Protein AF-A0A0S1SUX8-F1 (afdb_monomer)

Radius of gyration: 12.32 Å; Cα contacts (8 Å, |Δi|>4): 57; chains: 1; bounding box: 18×28×47 Å

Mean predicted aligned error: 6.75 Å

Secondary structure (DSSP, 8-state):
--------GGGS-HHHHHHHHHHHH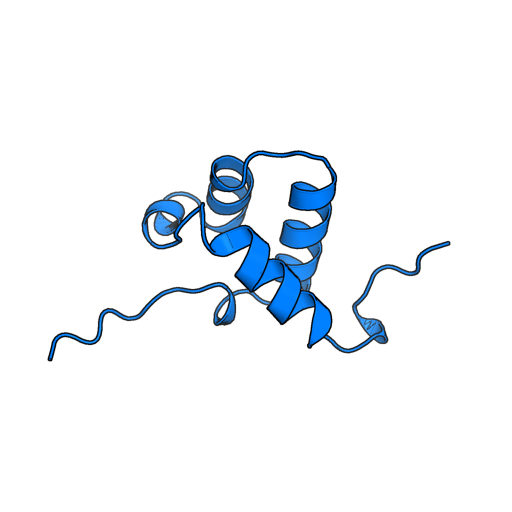TT--HHHHHHHHHGGGGGGS-TTTHHHHHHHHHHHS-GGGS----

pLDDT: mean 80.19, std 13.02, range [41.84, 91.06]

Sequence (70 aa):
MNTHPHLGVDELTAPEVVRAFVLLQQAKKPEEVIHDLRGEAAQLLDPETFPRDVQRRYQELPRTLKPKEN

Structure (mmCIF, N/CA/C/O backbone):
data_AF-A0A0S1SUX8-F1
#
_entry.id   AF-A0A0S1SUX8-F1
#
loop_
_atom_site.group_PDB
_atom_site.id
_atom_site.type_symbol
_atom_site.label_atom_id
_atom_site.label_alt_id
_atom_site.label_comp_id
_atom_site.label_asym_id
_atom_site.label_entity_id
_atom_site.label_seq_id
_atom_site.pdbx_PDB_ins_code
_atom_site.Cartn_x
_atom_site.Cartn_y
_atom_site.Cartn_z
_atom_site.occupancy
_atom_site.B_iso_or_equiv
_atom_site.auth_seq_id
_atom_site.auth_comp_id
_atom_site.auth_asym_id
_atom_site.auth_atom_id
_atom_site.pdbx_PDB_model_num
ATOM 1 N N . MET A 1 1 ? 2.328 -0.113 -30.970 1.00 42.81 1 MET A N 1
ATOM 2 C CA . MET A 1 1 ? 1.608 -0.383 -29.708 1.00 42.81 1 MET A CA 1
ATOM 3 C C . MET A 1 1 ? 2.488 0.165 -28.598 1.00 42.81 1 MET A C 1
ATOM 5 O O . MET A 1 1 ? 3.511 -0.440 -28.321 1.00 42.81 1 MET A O 1
ATOM 9 N N . ASN A 1 2 ? 2.196 1.365 -28.086 1.00 41.84 2 ASN A N 1
ATOM 10 C CA . ASN A 1 2 ? 2.977 1.957 -26.997 1.00 41.84 2 ASN A CA 1
ATOM 11 C C . ASN A 1 2 ? 2.617 1.215 -25.706 1.00 41.84 2 ASN A C 1
ATOM 13 O O . ASN A 1 2 ? 1.600 1.510 -25.086 1.00 41.84 2 ASN A O 1
ATOM 17 N N . THR A 1 3 ? 3.409 0.210 -25.341 1.00 47.78 3 THR A N 1
ATOM 18 C CA . THR A 1 3 ? 3.414 -0.375 -23.999 1.00 47.78 3 THR A CA 1
ATOM 19 C C . THR A 1 3 ? 3.954 0.688 -23.055 1.00 47.78 3 THR A C 1
ATOM 21 O O . THR A 1 3 ? 5.165 0.800 -22.874 1.00 47.78 3 THR A O 1
ATOM 24 N N . HIS A 1 4 ? 3.067 1.518 -22.504 1.00 51.38 4 HIS A N 1
ATOM 25 C CA . HIS A 1 4 ? 3.419 2.281 -21.315 1.00 51.38 4 HIS A CA 1
ATOM 26 C C . HIS A 1 4 ? 3.885 1.257 -20.271 1.00 51.38 4 HIS A C 1
ATOM 28 O O . HIS A 1 4 ? 3.162 0.282 -20.039 1.00 51.38 4 HIS A O 1
ATOM 34 N N . PRO A 1 5 ? 5.083 1.404 -19.681 1.00 53.16 5 PRO A N 1
ATOM 35 C CA . PRO A 1 5 ? 5.429 0.630 -18.506 1.00 53.16 5 PRO A CA 1
ATOM 36 C C . PRO A 1 5 ? 4.433 1.068 -17.436 1.00 53.16 5 PRO A C 1
ATOM 38 O O . PRO A 1 5 ? 4.548 2.154 -16.873 1.00 53.16 5 PRO A O 1
ATOM 41 N N . HIS A 1 6 ? 3.377 0.282 -17.248 1.00 55.72 6 HIS A N 1
ATOM 42 C CA . HIS A 1 6 ? 2.466 0.464 -16.136 1.00 55.72 6 HIS A CA 1
ATOM 43 C C . HIS A 1 6 ? 3.303 0.199 -14.885 1.00 55.72 6 HIS A C 1
ATOM 45 O O . HIS A 1 6 ? 3.502 -0.951 -14.502 1.00 55.72 6 HIS A O 1
ATOM 51 N N . LEU A 1 7 ? 3.862 1.263 -14.304 1.00 59.69 7 LEU A N 1
ATOM 52 C CA . LEU A 1 7 ? 4.431 1.259 -12.964 1.00 59.69 7 LEU A CA 1
ATOM 53 C C . LEU A 1 7 ? 3.262 0.993 -12.016 1.00 59.69 7 LEU A C 1
ATOM 55 O O . LEU A 1 7 ? 2.599 1.906 -11.543 1.00 59.69 7 LEU A O 1
ATOM 59 N N . GLY A 1 8 ? 2.937 -0.289 -11.868 1.00 71.19 8 GLY A N 1
ATOM 60 C CA . GLY A 1 8 ? 1.816 -0.794 -11.095 1.00 71.19 8 GLY A CA 1
ATOM 61 C C . GLY A 1 8 ? 2.236 -1.195 -9.687 1.00 71.19 8 GLY A C 1
ATOM 62 O O . GLY A 1 8 ? 3.406 -1.133 -9.306 1.00 71.19 8 GLY A O 1
ATOM 63 N N . VAL A 1 9 ? 1.267 -1.676 -8.912 1.00 78.81 9 VAL A N 1
ATOM 64 C CA . VAL A 1 9 ? 1.508 -2.280 -7.591 1.00 78.81 9 VAL A CA 1
ATOM 65 C C . VAL A 1 9 ? 2.498 -3.451 -7.670 1.00 78.81 9 VAL A C 1
ATOM 67 O O . VAL A 1 9 ? 3.175 -3.740 -6.691 1.00 78.81 9 VAL A O 1
ATOM 70 N N . ASP A 1 10 ? 2.641 -4.098 -8.828 1.00 80.12 10 ASP A N 1
ATOM 71 C CA . ASP A 1 10 ? 3.609 -5.176 -9.062 1.00 80.12 10 ASP A CA 1
ATOM 72 C C . ASP A 1 10 ? 5.079 -4.754 -8.869 1.00 80.12 10 ASP A C 1
ATOM 74 O O . ASP A 1 10 ? 5.914 -5.594 -8.539 1.00 80.12 10 ASP A O 1
ATOM 78 N N . GLU A 1 11 ? 5.385 -3.460 -9.000 1.00 82.31 11 GLU A N 1
ATOM 79 C CA . GLU A 1 11 ? 6.716 -2.887 -8.744 1.00 82.31 11 GLU A CA 1
ATOM 80 C C . GLU A 1 11 ? 6.922 -2.522 -7.262 1.00 82.31 11 GLU A C 1
ATOM 82 O O . GLU A 1 11 ? 8.003 -2.078 -6.866 1.00 82.31 11 GLU A O 1
ATOM 87 N N . LEU A 1 12 ? 5.883 -2.627 -6.424 1.00 82.44 12 LEU A N 1
ATOM 88 C CA . LEU A 1 12 ? 6.021 -2.426 -4.985 1.00 82.44 12 LEU A CA 1
ATOM 89 C C . LEU A 1 12 ? 6.679 -3.655 -4.369 1.00 82.44 12 LEU A C 1
ATOM 91 O O . LEU A 1 12 ? 6.277 -4.802 -4.582 1.00 82.44 12 LEU A O 1
ATOM 95 N N . THR A 1 13 ? 7.674 -3.408 -3.531 1.00 86.88 13 THR A N 1
ATOM 96 C CA . THR A 1 13 ? 8.263 -4.454 -2.705 1.00 86.88 13 THR A CA 1
ATOM 97 C C . THR A 1 13 ? 7.228 -4.988 -1.711 1.00 86.88 13 THR A C 1
ATOM 99 O O . THR A 1 13 ? 6.285 -4.299 -1.319 1.00 86.88 13 THR A O 1
ATOM 102 N N . ALA A 1 14 ? 7.409 -6.225 -1.244 1.00 85.94 14 ALA A N 1
ATOM 103 C CA . ALA A 1 14 ?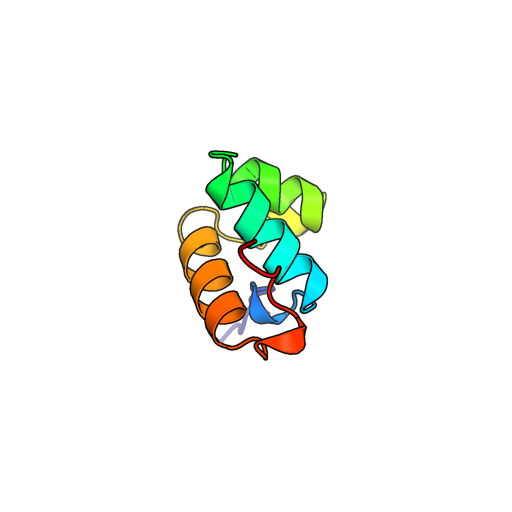 6.534 -6.813 -0.230 1.00 85.94 14 ALA A CA 1
ATOM 104 C C . ALA A 1 14 ? 6.256 -5.894 0.988 1.00 85.94 14 ALA A C 1
ATOM 106 O O . ALA A 1 14 ? 5.084 -5.755 1.344 1.00 85.94 14 ALA A O 1
ATOM 107 N N . PRO A 1 15 ? 7.251 -5.228 1.616 1.00 86.94 15 PRO A N 1
ATOM 108 C CA . PRO A 1 15 ? 6.974 -4.304 2.719 1.00 86.94 15 PRO A CA 1
ATOM 109 C C . PRO A 1 15 ? 6.164 -3.070 2.295 1.00 86.94 15 PRO A C 1
ATOM 111 O O . PRO A 1 15 ? 5.326 -2.611 3.070 1.00 86.94 15 PRO A O 1
ATOM 114 N N . GLU A 1 16 ? 6.353 -2.552 1.079 1.00 88.56 16 GLU A N 1
ATOM 115 C CA . GLU A 1 16 ? 5.547 -1.441 0.556 1.00 88.56 16 GLU A CA 1
ATOM 116 C C . GLU A 1 16 ? 4.090 -1.853 0.346 1.00 88.56 16 GLU A C 1
ATOM 118 O O . GLU A 1 16 ? 3.193 -1.114 0.735 1.00 88.56 16 GLU A O 1
ATOM 123 N N . VAL A 1 17 ? 3.842 -3.053 -0.187 1.00 90.12 17 VAL A N 1
ATOM 124 C CA . VAL A 1 17 ? 2.486 -3.599 -0.357 1.00 90.12 17 VAL A CA 1
ATOM 125 C C . VAL A 1 17 ? 1.790 -3.769 0.995 1.00 90.12 17 VAL A C 1
ATOM 127 O O . VAL A 1 17 ? 0.629 -3.391 1.144 1.00 90.12 17 VAL A O 1
ATOM 130 N N . VAL A 1 18 ? 2.493 -4.293 2.005 1.00 89.75 18 VAL A N 1
ATOM 131 C CA . VAL A 1 18 ? 1.956 -4.424 3.371 1.00 89.75 18 VAL A CA 1
ATOM 132 C C . VAL A 1 18 ? 1.636 -3.049 3.957 1.00 89.75 18 VAL A C 1
ATOM 134 O O . VAL A 1 18 ? 0.546 -2.847 4.490 1.00 89.75 18 VAL A O 1
ATOM 137 N N . ARG A 1 19 ? 2.554 -2.084 3.832 1.00 89.19 19 ARG A N 1
ATOM 138 C CA . ARG A 1 19 ? 2.358 -0.712 4.317 1.00 89.19 19 ARG A CA 1
ATOM 139 C C . ARG A 1 19 ? 1.176 -0.040 3.620 1.00 89.19 19 ARG A C 1
ATOM 141 O O . ARG A 1 19 ? 0.321 0.518 4.300 1.00 89.19 19 ARG A O 1
ATOM 148 N N . ALA A 1 20 ? 1.093 -0.146 2.296 1.00 89.75 20 ALA A N 1
ATOM 149 C CA . ALA A 1 20 ? -0.015 0.362 1.495 1.00 89.75 20 ALA A CA 1
ATOM 150 C C . ALA A 1 20 ? -1.348 -0.231 1.958 1.00 89.75 20 ALA A C 1
ATOM 152 O O . ALA A 1 20 ? -2.298 0.504 2.211 1.00 89.75 20 ALA A O 1
ATOM 153 N N . PHE A 1 21 ? -1.397 -1.554 2.139 1.00 91.06 21 PHE A N 1
ATOM 154 C CA . PHE A 1 21 ? -2.592 -2.255 2.593 1.00 91.06 21 PHE A CA 1
ATOM 155 C C . PHE A 1 21 ? -3.047 -1.760 3.969 1.00 91.06 21 PHE A C 1
ATOM 157 O O . PHE A 1 21 ? -4.215 -1.427 4.142 1.00 91.06 21 PHE A O 1
ATOM 164 N N . VAL A 1 22 ? -2.130 -1.638 4.933 1.00 90.06 22 VAL A N 1
ATOM 165 C CA . VAL A 1 22 ? -2.448 -1.127 6.277 1.00 90.06 22 VAL A CA 1
ATOM 166 C C . VAL A 1 22 ? -2.956 0.316 6.224 1.00 90.06 22 VAL A C 1
ATOM 168 O O . VAL A 1 22 ? -3.946 0.634 6.877 1.00 90.06 22 VAL A O 1
ATOM 171 N N . LEU A 1 23 ? -2.322 1.188 5.437 1.00 90.00 23 LEU A N 1
ATOM 172 C CA . LEU A 1 23 ? -2.746 2.584 5.307 1.00 90.00 23 LEU A CA 1
ATOM 173 C C . LEU A 1 23 ? -4.137 2.703 4.663 1.00 90.00 23 LEU A C 1
ATOM 175 O O . LEU A 1 23 ? -4.956 3.494 5.129 1.00 90.00 23 LEU A O 1
ATOM 179 N N . LEU A 1 24 ? -4.431 1.882 3.652 1.00 89.75 24 LEU A N 1
ATOM 180 C CA . LEU A 1 24 ? -5.759 1.801 3.039 1.00 89.75 24 LEU A CA 1
ATOM 181 C C . LEU A 1 24 ? -6.820 1.302 4.038 1.00 89.75 24 LEU A C 1
ATOM 183 O O . LEU A 1 24 ? -7.924 1.841 4.072 1.00 89.75 24 LEU A O 1
ATOM 187 N N . GLN A 1 25 ? -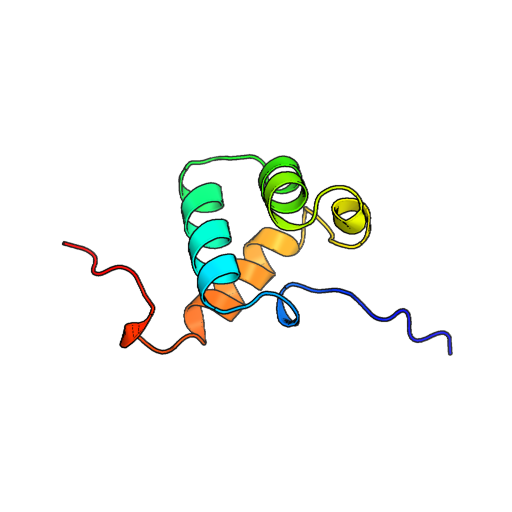6.486 0.328 4.895 1.00 86.94 25 GLN A N 1
ATOM 188 C CA . GLN A 1 25 ? -7.377 -0.150 5.968 1.00 86.94 25 GLN A CA 1
ATOM 189 C C . GLN A 1 25 ? -7.631 0.911 7.050 1.00 86.94 25 GLN A C 1
ATOM 191 O O . GLN A 1 25 ? -8.701 0.939 7.650 1.00 86.94 25 GLN A O 1
ATOM 196 N N . GLN A 1 26 ? -6.687 1.829 7.274 1.00 87.94 26 GLN A N 1
ATOM 197 C CA . GLN A 1 26 ? -6.854 2.982 8.171 1.00 87.94 26 GLN A CA 1
ATOM 198 C C . GLN A 1 26 ? -7.718 4.107 7.566 1.00 87.94 26 GLN A C 1
ATOM 200 O O . GLN A 1 26 ? -7.705 5.228 8.072 1.00 87.94 26 GLN A O 1
ATOM 205 N N . ALA A 1 27 ? -8.458 3.826 6.487 1.00 77.94 27 ALA A N 1
ATOM 206 C CA . ALA A 1 27 ? -9.288 4.779 5.754 1.00 77.94 27 ALA A CA 1
ATOM 207 C C . ALA A 1 27 ? -8.515 5.977 5.167 1.00 77.94 27 ALA A C 1
ATOM 209 O O . ALA A 1 27 ? -9.108 7.027 4.902 1.00 77.94 27 ALA A O 1
ATOM 210 N N . LYS A 1 28 ? -7.203 5.837 4.919 1.00 82.12 28 LYS A N 1
ATOM 211 C CA . LYS A 1 28 ? -6.471 6.840 4.136 1.00 82.12 28 LYS A CA 1
ATOM 212 C C . LYS A 1 28 ? -6.922 6.812 2.681 1.00 82.12 28 LYS A C 1
ATOM 214 O O . LYS A 1 28 ? -7.199 5.748 2.123 1.00 82.12 28 LYS A O 1
ATOM 219 N N . LYS A 1 29 ? -6.945 7.986 2.048 1.00 89.44 29 LYS A N 1
ATOM 220 C CA . LYS A 1 29 ? -7.243 8.092 0.619 1.00 89.44 29 LYS A CA 1
ATOM 221 C C . LYS A 1 29 ? -6.156 7.374 -0.189 1.00 89.44 29 LYS A C 1
ATOM 223 O O . LYS A 1 29 ? -4.977 7.592 0.098 1.00 89.44 29 LYS A O 1
ATOM 228 N N . PRO A 1 30 ? -6.513 6.578 -1.211 1.00 87.81 30 PRO A N 1
ATOM 229 C CA . PRO A 1 30 ? -5.536 5.896 -2.058 1.00 87.81 30 PRO A CA 1
ATOM 230 C C . PRO A 1 30 ? -4.499 6.857 -2.638 1.00 87.81 30 PRO A C 1
ATOM 232 O O . PRO A 1 30 ? -3.315 6.560 -2.594 1.00 87.81 30 PRO A O 1
ATOM 235 N N . GLU A 1 31 ? -4.930 8.043 -3.070 1.00 88.81 31 GLU A N 1
ATOM 236 C CA . GLU A 1 31 ? -4.070 9.116 -3.587 1.00 88.81 31 GLU A CA 1
ATOM 237 C C . GLU A 1 31 ? -2.949 9.494 -2.608 1.00 88.81 31 GLU A C 1
ATOM 239 O O . GLU A 1 31 ? -1.786 9.585 -2.994 1.00 88.81 31 GLU A O 1
ATOM 244 N N . GLU A 1 32 ? -3.275 9.651 -1.321 1.00 90.06 32 GLU A N 1
ATOM 245 C CA . GLU A 1 32 ? -2.290 9.979 -0.288 1.00 90.06 32 GLU A CA 1
ATOM 246 C C . GLU A 1 32 ? -1.349 8.808 -0.009 1.00 90.06 32 GLU A C 1
ATOM 248 O O . GLU A 1 32 ? -0.160 9.015 0.212 1.00 90.06 32 GLU A O 1
ATOM 253 N N . VAL A 1 33 ? -1.858 7.573 -0.035 1.00 89.94 33 VAL A N 1
ATOM 254 C CA . VAL A 1 33 ? -1.034 6.368 0.151 1.00 89.94 33 VAL A CA 1
ATOM 255 C C . VAL A 1 33 ? -0.050 6.203 -1.004 1.00 89.94 33 VAL A C 1
ATOM 257 O O . VAL A 1 33 ? 1.128 5.937 -0.779 1.00 89.94 33 VAL A O 1
ATOM 260 N N . ILE A 1 34 ? -0.515 6.396 -2.236 1.00 87.62 34 ILE A N 1
ATOM 261 C CA . ILE A 1 34 ? 0.310 6.357 -3.441 1.00 87.62 34 ILE A CA 1
ATOM 262 C C . ILE A 1 34 ? 1.374 7.457 -3.382 1.00 87.62 34 ILE A C 1
ATOM 264 O O . ILE A 1 34 ? 2.550 7.180 -3.622 1.00 87.62 34 ILE A O 1
ATOM 268 N N . HIS A 1 35 ? 0.985 8.683 -3.021 1.00 88.06 35 HIS A N 1
ATOM 269 C CA . HIS A 1 35 ? 1.909 9.805 -2.867 1.00 88.06 35 HIS A CA 1
ATOM 270 C C . HIS A 1 35 ? 2.955 9.552 -1.774 1.00 88.06 35 HIS A C 1
ATOM 272 O O . HIS A 1 35 ? 4.130 9.849 -1.971 1.00 88.06 35 HIS A O 1
ATOM 278 N N . ASP A 1 36 ? 2.577 8.945 -0.649 1.00 87.00 36 ASP A N 1
ATOM 279 C CA . ASP A 1 36 ? 3.513 8.585 0.425 1.00 87.00 36 ASP A CA 1
ATOM 280 C C . ASP A 1 36 ? 4.513 7.490 0.002 1.00 87.00 36 ASP A C 1
ATOM 282 O O . ASP A 1 36 ? 5.654 7.477 0.461 1.00 87.00 36 ASP A O 1
ATOM 286 N N . LEU A 1 37 ? 4.114 6.585 -0.897 1.00 84.62 37 LEU A N 1
ATOM 287 C CA . LEU A 1 37 ? 4.963 5.488 -1.380 1.00 84.62 37 LEU A CA 1
ATOM 288 C C . LEU A 1 37 ? 5.859 5.877 -2.558 1.00 84.62 37 LEU A C 1
ATOM 290 O O . LEU A 1 37 ? 6.980 5.386 -2.666 1.00 84.62 37 LEU A O 1
ATOM 294 N N . ARG A 1 38 ? 5.356 6.705 -3.478 1.00 84.38 38 ARG A N 1
ATOM 295 C CA . ARG A 1 38 ? 6.006 6.989 -4.766 1.00 84.38 38 ARG A CA 1
ATOM 296 C C . ARG A 1 38 ? 6.372 8.459 -4.976 1.00 84.38 38 ARG A C 1
ATOM 298 O O . ARG A 1 38 ? 7.063 8.755 -5.949 1.00 84.38 38 ARG A O 1
ATOM 305 N N . GLY A 1 39 ? 5.962 9.372 -4.095 1.00 85.06 39 GLY A N 1
ATOM 306 C CA . GLY A 1 39 ? 6.220 10.806 -4.244 1.00 85.06 39 GLY A CA 1
ATOM 307 C C . GLY A 1 39 ? 5.713 11.323 -5.591 1.00 85.06 39 GLY A C 1
ATOM 308 O O . GLY A 1 39 ? 4.559 11.110 -5.946 1.00 85.06 39 GLY A O 1
ATOM 309 N N 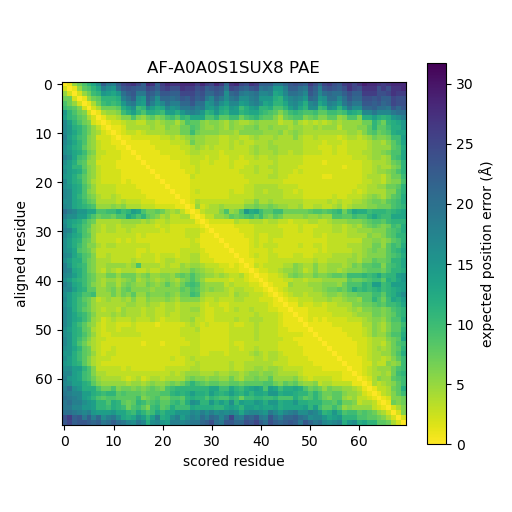. GLU A 1 40 ? 6.593 11.929 -6.388 1.00 79.94 40 GLU A N 1
ATOM 310 C CA . GLU A 1 40 ? 6.259 12.436 -7.730 1.00 79.94 40 GLU A CA 1
ATOM 311 C C . GLU A 1 40 ? 5.858 11.333 -8.727 1.00 79.94 40 GLU A C 1
ATOM 313 O O . GLU A 1 40 ? 5.097 11.586 -9.658 1.00 79.94 40 GLU A O 1
ATOM 318 N N . ALA A 1 41 ? 6.295 10.084 -8.521 1.00 77.12 41 ALA A N 1
ATOM 319 C CA . ALA A 1 41 ? 5.885 8.954 -9.359 1.00 77.12 41 ALA A CA 1
ATOM 320 C C . ALA A 1 41 ? 4.451 8.470 -9.058 1.00 77.12 41 ALA A C 1
ATOM 322 O O . ALA A 1 41 ? 3.953 7.569 -9.731 1.00 77.12 41 ALA A O 1
ATOM 323 N N . ALA A 1 42 ? 3.760 9.081 -8.090 1.00 77.19 42 ALA A N 1
ATOM 324 C CA . ALA A 1 42 ? 2.370 8.783 -7.761 1.00 77.19 42 ALA A CA 1
ATOM 325 C C . ALA A 1 42 ? 1.403 8.972 -8.933 1.00 77.19 42 ALA A C 1
ATOM 327 O O . ALA A 1 42 ? 0.451 8.213 -9.062 1.00 77.19 42 ALA A O 1
ATOM 328 N N . GLN A 1 43 ? 1.687 9.921 -9.826 1.00 77.25 43 GLN A N 1
ATOM 329 C CA . GLN A 1 43 ? 0.893 10.173 -11.035 1.00 77.25 43 GLN A CA 1
ATOM 330 C C . GLN A 1 43 ? 0.857 8.993 -12.024 1.00 77.25 43 GLN A C 1
ATOM 332 O O . GLN A 1 43 ? 0.096 9.018 -12.986 1.00 77.25 43 GLN A O 1
ATOM 337 N N . LEU A 1 44 ? 1.714 7.986 -11.828 1.00 78.25 44 LEU A N 1
ATOM 338 C CA . LEU A 1 44 ? 1.774 6.782 -12.658 1.00 78.25 44 LEU A CA 1
ATOM 339 C C . LEU A 1 44 ? 0.847 5.669 -12.154 1.00 78.25 44 LEU A C 1
A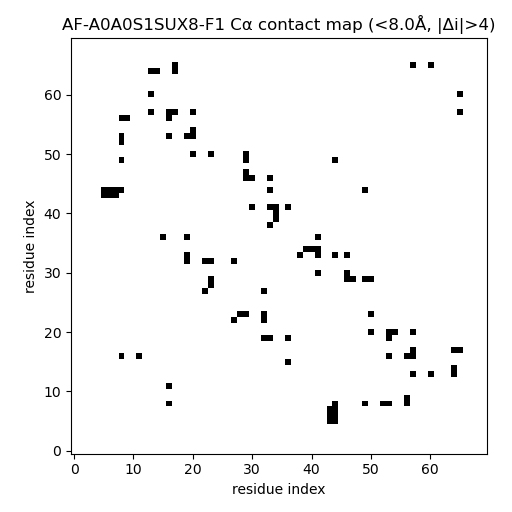TOM 341 O O . LEU A 1 44 ? 0.626 4.696 -12.874 1.00 78.25 44 LEU A O 1
ATOM 345 N N . LEU A 1 45 ? 0.325 5.803 -10.933 1.00 79.69 45 LEU A N 1
ATOM 346 C CA . LEU A 1 45 ? -0.566 4.842 -10.299 1.00 79.69 45 LEU A CA 1
ATOM 347 C C . LEU A 1 45 ? -1.989 5.387 -10.277 1.00 79.69 45 LEU A C 1
ATOM 349 O O . LEU A 1 45 ? -2.230 6.536 -9.912 1.00 79.69 45 LEU A O 1
ATOM 353 N N . ASP A 1 46 ? -2.934 4.528 -10.638 1.00 85.00 46 ASP A N 1
ATOM 354 C CA . ASP A 1 46 ? -4.345 4.880 -10.651 1.00 85.00 46 ASP A CA 1
ATOM 355 C C . ASP A 1 46 ? -4.961 4.680 -9.252 1.00 85.00 46 ASP A C 1
ATOM 357 O O . ASP A 1 46 ? -4.957 3.556 -8.742 1.00 85.00 46 ASP A O 1
ATOM 361 N N . PRO A 1 47 ? -5.480 5.731 -8.592 1.00 85.12 47 PRO A N 1
ATOM 362 C CA . PRO A 1 47 ? -6.021 5.628 -7.239 1.00 85.12 47 PRO A CA 1
ATOM 363 C C . PRO A 1 47 ? -7.312 4.808 -7.145 1.00 85.12 47 PRO A C 1
ATOM 365 O O . PRO A 1 47 ? -7.642 4.354 -6.047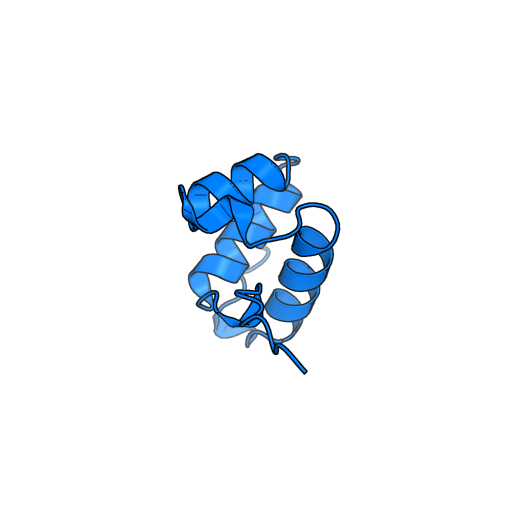 1.00 85.12 47 PRO A O 1
ATOM 368 N N . GLU A 1 48 ? -8.035 4.589 -8.247 1.00 87.75 48 GLU A N 1
ATOM 369 C CA . GLU A 1 48 ? -9.241 3.759 -8.255 1.00 87.75 48 GLU A CA 1
ATOM 370 C C . GLU A 1 48 ? -8.882 2.268 -8.285 1.00 87.75 48 GLU A C 1
ATOM 372 O O . GLU A 1 48 ? -9.497 1.465 -7.574 1.00 87.75 48 GLU A O 1
ATOM 377 N N . THR A 1 49 ? -7.863 1.878 -9.062 1.00 87.12 49 THR A N 1
ATOM 378 C CA . THR A 1 49 ? -7.425 0.471 -9.131 1.00 87.12 49 THR A CA 1
ATOM 379 C C . THR A 1 49 ? -6.435 0.097 -8.031 1.00 87.12 49 THR A C 1
ATOM 381 O O . THR A 1 49 ? -6.446 -1.047 -7.563 1.00 87.12 49 THR A O 1
ATOM 384 N N . PHE A 1 50 ? -5.646 1.058 -7.543 1.00 87.75 50 PHE A N 1
ATOM 385 C CA . PHE A 1 50 ? -4.581 0.841 -6.565 1.00 87.75 50 PHE A CA 1
ATOM 386 C C . PHE A 1 50 ? -5.007 0.039 -5.327 1.00 87.75 50 PHE A C 1
ATOM 388 O O . PHE A 1 50 ? -4.305 -0.913 -4.987 1.00 87.75 50 PHE A O 1
ATOM 395 N N . PRO A 1 51 ? -6.146 0.311 -4.657 1.00 89.38 51 PRO A N 1
ATOM 396 C CA . PRO A 1 51 ? -6.539 -0.458 -3.478 1.00 89.38 51 PRO A CA 1
ATOM 397 C C . PRO A 1 51 ? -6.791 -1.931 -3.794 1.00 89.38 51 PRO A C 1
ATOM 399 O O . PRO A 1 51 ? -6.425 -2.813 -3.017 1.00 89.38 51 PRO A O 1
ATOM 402 N N . ARG A 1 52 ? -7.390 -2.197 -4.959 1.00 90.00 52 ARG A N 1
ATOM 403 C CA . ARG A 1 52 ? -7.672 -3.548 -5.448 1.00 90.00 52 ARG A CA 1
ATOM 404 C C . ARG A 1 52 ? -6.385 -4.289 -5.778 1.00 90.00 52 ARG A C 1
ATOM 406 O O . ARG A 1 52 ? -6.229 -5.444 -5.386 1.00 90.00 52 ARG A O 1
ATOM 413 N N . ASP A 1 53 ? -5.469 -3.616 -6.463 1.00 89.75 53 ASP A N 1
ATOM 414 C CA . ASP A 1 53 ? -4.179 -4.178 -6.844 1.00 89.75 53 ASP A CA 1
ATOM 415 C C . ASP A 1 53 ? -3.308 -4.448 -5.609 1.00 89.75 53 ASP A C 1
ATOM 417 O O . ASP A 1 53 ? -2.761 -5.544 -5.474 1.00 89.75 53 ASP A O 1
ATOM 421 N N . VAL A 1 54 ? -3.250 -3.514 -4.651 1.00 90.69 54 VAL A N 1
ATOM 422 C CA . VAL A 1 54 ? -2.562 -3.691 -3.359 1.00 90.69 54 VAL A CA 1
ATOM 423 C C . VAL A 1 54 ? -3.157 -4.859 -2.585 1.00 90.69 54 VAL A C 1
ATOM 425 O O . VAL A 1 54 ? -2.412 -5.688 -2.067 1.00 90.69 54 VAL A O 1
ATOM 428 N N . GLN A 1 55 ? -4.486 -4.970 -2.522 1.00 90.31 55 GLN A N 1
ATOM 429 C CA . GLN A 1 55 ? -5.151 -6.087 -1.854 1.00 90.31 55 GLN A CA 1
ATOM 430 C C . GLN A 1 55 ? -4.814 -7.425 -2.520 1.00 90.31 55 GLN A C 1
ATOM 432 O O . GLN A 1 55 ? -4.463 -8.377 -1.819 1.00 90.31 55 GLN A O 1
ATOM 437 N N . ARG A 1 56 ? -4.885 -7.502 -3.856 1.00 91.00 56 ARG A N 1
ATOM 438 C CA . ARG A 1 56 ? -4.495 -8.696 -4.619 1.00 91.00 56 ARG A CA 1
ATOM 439 C C . ARG A 1 56 ? -3.050 -9.063 -4.306 1.00 91.00 56 ARG A C 1
ATOM 441 O O . ARG A 1 56 ? -2.778 -10.200 -3.924 1.00 91.00 56 ARG A O 1
ATOM 448 N N . ARG A 1 57 ? -2.137 -8.091 -4.378 1.00 88.44 57 ARG A N 1
ATOM 449 C CA . ARG A 1 57 ? -0.715 -8.354 -4.180 1.00 88.44 57 ARG A CA 1
ATOM 450 C C . ARG A 1 57 ? -0.391 -8.753 -2.748 1.00 88.44 57 ARG A C 1
ATOM 452 O O . ARG A 1 57 ? 0.381 -9.679 -2.523 1.00 88.44 57 ARG A O 1
ATOM 459 N N . TYR A 1 58 ? -1.047 -8.129 -1.775 1.00 89.06 58 TYR A N 1
ATOM 460 C CA . TYR A 1 58 ? -0.958 -8.511 -0.372 1.00 89.06 58 TYR A CA 1
ATOM 461 C C . TYR A 1 58 ? -1.433 -9.952 -0.151 1.00 89.06 58 TYR A C 1
ATOM 463 O O . TYR A 1 58 ? -0.815 -10.692 0.613 1.00 89.06 58 TYR A O 1
ATOM 471 N N . GLN A 1 59 ? -2.492 -10.402 -0.832 1.00 88.56 59 GLN A N 1
ATOM 472 C CA . GLN A 1 59 ? -2.947 -11.792 -0.741 1.00 88.56 59 GLN A CA 1
ATOM 473 C C . GLN A 1 59 ? -1.907 -12.788 -1.265 1.00 88.56 59 GLN A C 1
ATOM 475 O O . GLN A 1 59 ? -1.729 -13.829 -0.628 1.00 88.56 59 GLN A O 1
ATOM 480 N N . GLU A 1 60 ? -1.185 -12.439 -2.330 1.00 88.94 60 GLU A N 1
ATOM 481 C CA . GLU A 1 60 ? -0.109 -13.250 -2.913 1.00 88.94 60 GLU A CA 1
ATOM 482 C C . GLU A 1 60 ? 1.165 -13.303 -2.056 1.00 88.94 60 GLU A C 1
ATOM 484 O O . GLU A 1 60 ? 1.965 -14.228 -2.204 1.00 88.94 60 GLU A O 1
ATOM 489 N N . LEU A 1 61 ? 1.363 -12.349 -1.138 1.00 86.25 61 LEU A N 1
ATOM 490 C CA . LEU A 1 61 ? 2.516 -12.380 -0.242 1.00 86.25 61 LEU A CA 1
ATOM 491 C C . LEU A 1 61 ? 2.488 -13.619 0.670 1.00 86.25 61 LEU A C 1
ATOM 493 O O . LEU A 1 61 ? 1.424 -14.017 1.171 1.00 86.25 61 LEU A O 1
ATOM 497 N N . PRO A 1 62 ? 3.659 -14.215 0.962 1.00 84.12 62 PRO A N 1
ATOM 498 C CA . PRO A 1 62 ? 3.751 -15.312 1.912 1.00 84.12 62 PRO A CA 1
ATOM 499 C C . PRO A 1 62 ? 3.270 -14.859 3.295 1.00 84.12 62 PRO A C 1
ATOM 501 O O . PRO A 1 62 ? 3.528 -13.737 3.734 1.00 84.12 62 PRO A O 1
ATOM 504 N N . ARG A 1 63 ? 2.586 -15.756 4.019 1.00 76.00 63 ARG A N 1
ATOM 505 C CA . ARG A 1 63 ? 2.040 -15.478 5.364 1.00 76.00 63 ARG A CA 1
ATOM 506 C C . ARG A 1 63 ? 3.094 -15.001 6.368 1.00 76.00 63 ARG A C 1
ATOM 508 O O . ARG A 1 63 ? 2.737 -14.328 7.322 1.00 76.00 63 ARG A O 1
ATOM 515 N N . THR A 1 64 ? 4.368 -15.317 6.147 1.00 77.62 64 THR A N 1
ATOM 516 C CA . THR A 1 64 ? 5.495 -14.854 6.970 1.00 77.62 64 THR A CA 1
ATOM 517 C C . THR A 1 64 ? 5.717 -13.341 6.914 1.00 77.62 64 THR A C 1
ATOM 519 O O . THR A 1 64 ? 6.295 -12.795 7.847 1.00 77.62 64 THR A O 1
ATOM 522 N N . LEU A 1 65 ? 5.264 -12.672 5.848 1.00 74.81 65 LEU A N 1
ATOM 523 C CA . LEU A 1 65 ? 5.379 -11.222 5.657 1.00 74.81 65 LEU A CA 1
ATOM 524 C C . LEU A 1 65 ? 4.097 -10.467 6.026 1.00 74.81 65 LEU A C 1
ATOM 526 O O . LEU A 1 65 ? 4.104 -9.239 6.081 1.00 74.81 65 LEU A O 1
ATOM 530 N N . LYS A 1 66 ? 2.994 -11.181 6.273 1.00 71.94 66 LYS A N 1
ATOM 531 C CA . LYS A 1 66 ? 1.737 -10.571 6.709 1.00 71.94 66 LYS A CA 1
ATOM 532 C C . LYS A 1 66 ? 1.842 -10.253 8.205 1.00 71.94 66 LYS A C 1
ATOM 534 O O . LYS A 1 66 ? 2.307 -11.117 8.953 1.00 71.94 66 LYS A O 1
ATOM 539 N N . PRO A 1 67 ? 1.437 -9.054 8.666 1.00 66.25 67 PRO A N 1
ATOM 540 C CA . PRO A 1 67 ? 1.325 -8.777 10.092 1.00 66.25 67 PRO A CA 1
ATOM 541 C C . PRO A 1 67 ? 0.487 -9.874 10.754 1.00 66.25 67 PRO A C 1
ATOM 543 O O . PRO A 1 67 ? -0.577 -10.236 10.252 1.00 66.25 67 PRO A O 1
ATOM 546 N N . LYS A 1 68 ? 0.992 -10.439 11.856 1.00 62.03 68 LYS A N 1
ATOM 547 C CA . LYS A 1 68 ? 0.206 -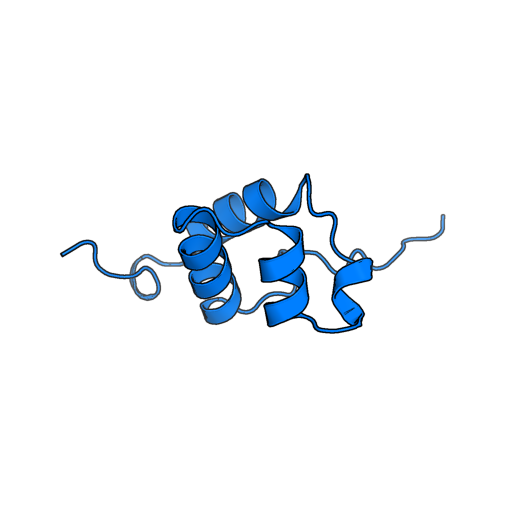11.351 12.688 1.00 62.03 68 LYS A CA 1
ATOM 548 C C . LYS A 1 68 ? 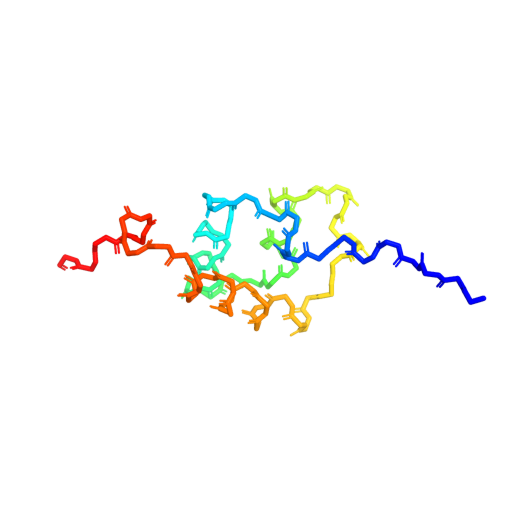-0.985 -10.555 13.218 1.00 62.03 68 LYS A C 1
ATOM 550 O O . LYS A 1 68 ? -0.780 -9.629 13.997 1.00 62.03 68 LYS A O 1
ATOM 555 N N . GLU A 1 69 ? -2.194 -10.891 12.775 1.00 58.31 69 GLU A N 1
ATOM 556 C CA . GLU A 1 69 ? -3.409 -10.530 13.505 1.00 58.31 69 GLU A CA 1
ATOM 557 C C . GLU A 1 69 ? -3.259 -11.152 14.899 1.00 58.31 69 GLU A C 1
ATOM 559 O O . GLU A 1 69 ? -3.195 -12.376 15.027 1.00 58.31 69 GLU A O 1
ATOM 564 N N . ASN A 1 70 ? -3.025 -10.305 15.902 1.00 44.75 70 ASN A N 1
ATOM 565 C CA . ASN A 1 70 ? -2.803 -10.699 17.290 1.00 44.75 70 ASN A CA 1
ATOM 566 C C . ASN A 1 70 ? -4.099 -10.591 18.082 1.00 44.75 70 ASN A C 1
ATOM 568 O O . ASN A 1 70 ? -4.794 -9.569 17.901 1.00 44.75 70 ASN A O 1
#

Organism: NCBI:txid1735162

Solvent-accessible surface area (backbone atoms only — not comparable to full-atom values): 4301 Å² total; per-residue (Å²): 132,89,78,70,82,72,60,45,64,86,76,46,52,72,70,53,30,47,50,48,43,54,45,48,72,71,71,45,55,49,59,59,52,40,33,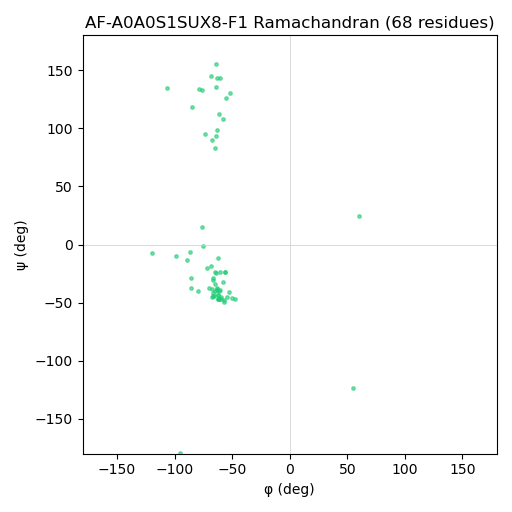74,73,45,48,88,57,24,83,61,48,54,53,84,54,43,61,59,45,27,50,54,50,47,68,71,46,59,74,90,75,48,81,77,89,123

Nearest PDB structures (foldseek):
  4xvn-assembly1_A  TM=6.596E-01  e=8.200E+00  Thermus phage G20c
  7toc-assembly1_B  TM=4.614E-01  e=4.583E+00  Candidozyma auris

Foldseek 3Di:
DPPDVLPACVVDDLVLLQQLQVCVVVVDQLLVSLCVSPPVCSVSYDSVCRNVRSVVVNVVDDPVSHPPPD